Protein AF-A0A358S7S2-F1 (afdb_monomer)

pLDDT: mean 91.93, std 7.38, range [61.88, 98.56]

Foldseek 3Di:
DLVVQCVVQVVVLADDDPPVQFPDAAAEAEEEQDALSNLVNLLVCLQGNQHQEYEYAANLHNVDQCVVPVVCVVVVLVRSLSNLCSVVPGNHQAYEYEHDPRDDCVSCVVSHDRYDYDDAWDWDDDPPFIEIGGNDPVVCVVPPTPHYD

Solvent-accessible surface area (backbone atoms only — not comparable to full-atom values): 8360 Å² total; per-residue (Å²): 111,71,67,60,53,41,54,55,24,53,78,70,60,37,70,70,73,61,75,88,54,57,83,50,79,83,36,75,41,80,47,57,64,35,36,72,87,48,48,68,23,50,46,54,40,42,73,62,48,43,31,36,30,38,40,33,32,13,20,63,41,48,80,53,57,38,89,82,41,66,84,46,50,65,61,48,53,64,48,33,54,51,49,54,48,49,57,62,74,37,74,39,81,44,37,40,34,26,35,21,94,52,48,54,61,82,75,46,59,82,73,53,86,73,50,46,78,28,78,51,54,48,79,48,76,63,89,97,43,40,35,27,37,27,53,49,69,67,61,35,69,74,58,70,52,82,37,71,73

Structure (mmCIF, N/CA/C/O backbone):
data_AF-A0A358S7S2-F1
#
_entry.id   AF-A0A358S7S2-F1
#
loop_
_atom_site.group_PDB
_atom_site.id
_atom_site.type_symbol
_atom_site.label_atom_id
_atom_site.label_alt_id
_atom_site.label_comp_id
_atom_site.label_asym_id
_atom_site.label_entity_id
_atom_site.label_seq_id
_atom_site.pdbx_PDB_ins_code
_atom_site.Cartn_x
_atom_site.Cartn_y
_atom_site.Cartn_z
_atom_site.occupancy
_atom_site.B_iso_or_equiv
_atom_site.auth_seq_id
_atom_site.auth_comp_id
_atom_site.auth_asym_id
_atom_site.auth_atom_id
_atom_site.pdbx_PDB_model_num
ATOM 1 N N . MET A 1 1 ? -25.872 -15.394 5.582 1.00 61.88 1 MET A N 1
ATOM 2 C CA . MET A 1 1 ? -25.986 -13.955 5.228 1.00 61.88 1 MET A CA 1
ATOM 3 C C . MET A 1 1 ? -24.647 -13.292 4.892 1.00 61.88 1 MET A C 1
ATOM 5 O O . MET A 1 1 ? -24.594 -12.668 3.842 1.00 61.88 1 MET A O 1
ATOM 9 N N . LYS A 1 2 ? -23.576 -13.421 5.703 1.00 62.88 2 LYS A N 1
ATOM 10 C CA . LYS A 1 2 ? -22.252 -12.821 5.389 1.00 62.88 2 LYS A CA 1
ATOM 11 C C . LYS A 1 2 ? -21.691 -13.283 4.022 1.00 62.88 2 LYS A C 1
ATOM 13 O O . LYS A 1 2 ? -21.334 -12.438 3.211 1.00 62.88 2 LYS A O 1
ATOM 18 N N . LYS A 1 3 ? -21.744 -14.591 3.726 1.00 71.38 3 LYS A N 1
ATOM 19 C CA . LYS A 1 3 ? -21.265 -15.188 2.458 1.00 71.38 3 LYS A CA 1
ATOM 20 C C . LYS A 1 3 ? -21.994 -14.656 1.210 1.00 71.38 3 LYS A C 1
ATOM 22 O O . LYS A 1 3 ? -21.363 -14.192 0.274 1.00 71.38 3 LYS A O 1
ATOM 27 N N . PHE A 1 4 ? -23.325 -14.576 1.275 1.00 74.94 4 PHE A N 1
ATOM 28 C CA . PHE A 1 4 ? -24.150 -14.003 0.203 1.00 74.94 4 PHE A CA 1
ATOM 29 C C . PHE A 1 4 ? -23.844 -12.516 -0.053 1.00 74.94 4 PHE A C 1
ATOM 31 O O . PHE A 1 4 ? -23.748 -12.085 -1.196 1.00 74.94 4 PHE A O 1
ATOM 38 N N . LYS A 1 5 ? -23.638 -11.712 1.004 1.00 73.12 5 LYS A N 1
ATOM 39 C CA . LYS A 1 5 ? -23.236 -10.303 0.842 1.00 73.12 5 LYS A CA 1
ATOM 40 C C . LYS A 1 5 ? -21.859 -10.177 0.171 1.00 73.12 5 LYS A C 1
ATOM 42 O O . LYS A 1 5 ? -21.687 -9.296 -0.666 1.00 73.12 5 LYS A O 1
ATOM 47 N N . GLN A 1 6 ? -20.898 -11.034 0.521 1.00 74.06 6 GLN A N 1
ATOM 48 C CA . GLN A 1 6 ? -19.564 -11.047 -0.095 1.00 74.06 6 GLN A CA 1
ATOM 49 C C . GLN A 1 6 ? -19.631 -11.382 -1.590 1.00 74.06 6 GLN A C 1
ATOM 51 O O . GLN A 1 6 ? -19.038 -10.670 -2.398 1.00 74.06 6 GLN A O 1
ATOM 56 N N . GLU A 1 7 ? -20.407 -12.401 -1.958 1.00 73.00 7 GLU A N 1
ATOM 57 C CA . GLU A 1 7 ? -20.620 -12.807 -3.354 1.00 73.00 7 GLU A CA 1
ATOM 58 C C . GLU A 1 7 ? -21.226 -11.667 -4.184 1.00 73.00 7 GLU A C 1
ATOM 60 O O . GLU A 1 7 ? -20.711 -11.332 -5.249 1.00 73.00 7 GLU A O 1
ATOM 65 N N . VAL A 1 8 ? -22.251 -10.988 -3.657 1.00 73.12 8 VAL A N 1
ATOM 66 C CA . VAL A 1 8 ? -22.857 -9.820 -4.318 1.00 73.12 8 VAL A CA 1
ATOM 67 C C . VAL A 1 8 ? -21.828 -8.708 -4.535 1.00 73.12 8 VAL A C 1
ATOM 69 O O . VAL A 1 8 ? -21.763 -8.124 -5.612 1.00 73.12 8 VAL A O 1
ATOM 72 N N . TYR A 1 9 ? -21.001 -8.407 -3.535 1.00 77.38 9 TYR A N 1
ATOM 73 C CA . TYR A 1 9 ? -19.976 -7.369 -3.659 1.00 77.38 9 TYR A CA 1
ATOM 74 C C . TYR A 1 9 ? -18.921 -7.719 -4.713 1.00 77.38 9 TYR A C 1
ATOM 76 O O . TYR A 1 9 ? -18.577 -6.852 -5.516 1.00 77.38 9 TYR A O 1
ATOM 84 N N . SER A 1 10 ? -18.474 -8.977 -4.753 1.00 73.81 10 SER A N 1
ATOM 85 C CA . SER A 1 10 ? -17.515 -9.469 -5.746 1.00 73.81 10 SER A CA 1
ATOM 86 C C . SER A 1 10 ? -18.046 -9.323 -7.176 1.00 73.81 10 SER A C 1
ATOM 88 O O . SER A 1 10 ? -17.346 -8.772 -8.024 1.00 73.81 10 SER A O 1
ATOM 90 N N . VAL A 1 11 ? -19.312 -9.682 -7.425 1.00 74.31 11 VAL A N 1
ATOM 91 C CA . VAL A 1 11 ? -19.961 -9.531 -8.745 1.00 74.31 11 VAL A CA 1
ATOM 92 C C . VAL A 1 11 ? -19.978 -8.074 -9.219 1.00 74.31 11 VAL A C 1
ATOM 94 O O . VAL A 1 11 ? -19.835 -7.804 -10.408 1.00 74.31 11 VAL A O 1
AT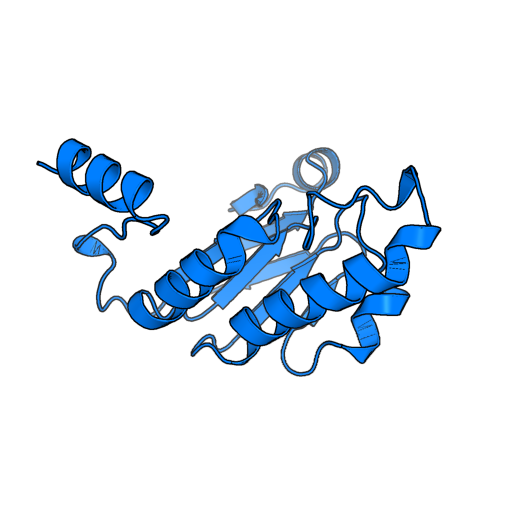OM 97 N N . PHE A 1 12 ? -20.111 -7.116 -8.299 1.00 77.75 12 PHE A N 1
ATOM 98 C CA . PHE A 1 12 ? -20.086 -5.685 -8.617 1.00 77.75 12 PHE A CA 1
ATOM 99 C C . PHE A 1 12 ? -18.687 -5.051 -8.547 1.00 77.75 12 PHE A C 1
ATOM 101 O O . PHE A 1 12 ? -18.586 -3.821 -8.573 1.00 77.75 12 PHE A O 1
ATOM 108 N N . GLY A 1 13 ? -17.619 -5.847 -8.417 1.00 78.25 13 GLY A N 1
ATOM 109 C CA . GLY A 1 13 ? -16.245 -5.348 -8.313 1.00 78.25 13 GLY A CA 1
ATOM 110 C C . GLY A 1 13 ? -16.018 -4.470 -7.078 1.00 78.25 13 GLY A C 1
ATOM 111 O O . GLY A 1 13 ? -15.300 -3.475 -7.138 1.00 78.25 13 GLY A O 1
ATOM 112 N N . ARG A 1 14 ? -16.689 -4.771 -5.961 1.00 85.81 14 ARG A N 1
ATOM 113 C CA . ARG A 1 14 ? -16.590 -4.024 -4.698 1.00 85.81 14 ARG A CA 1
ATOM 114 C C . ARG A 1 14 ? -15.952 -4.878 -3.613 1.00 85.81 14 ARG A C 1
ATOM 116 O O . ARG A 1 14 ? -16.197 -6.075 -3.524 1.00 85.81 14 ARG A O 1
ATOM 123 N N . ILE A 1 15 ? -15.226 -4.223 -2.712 1.00 88.25 15 ILE A N 1
ATOM 124 C CA . ILE A 1 15 ? -14.687 -4.861 -1.509 1.00 88.25 15 ILE A CA 1
ATOM 125 C C . ILE A 1 15 ? -15.771 -4.867 -0.429 1.00 88.25 15 ILE A C 1
ATOM 127 O O . ILE A 1 15 ? -16.343 -3.822 -0.093 1.00 88.25 15 ILE A O 1
ATOM 131 N N . TYR A 1 16 ? -16.096 -6.056 0.076 1.00 89.44 16 TYR A N 1
ATOM 132 C CA . TYR A 1 16 ? -17.015 -6.220 1.197 1.00 89.44 16 TYR A CA 1
ATOM 133 C C . TYR A 1 16 ? -16.366 -5.708 2.484 1.00 89.44 16 TYR A C 1
ATOM 135 O O . TYR A 1 16 ? -15.247 -6.090 2.811 1.00 89.44 16 TYR A O 1
ATOM 143 N N . ILE A 1 17 ? -17.092 -4.872 3.228 1.00 89.50 17 ILE A N 1
ATOM 144 C CA . ILE A 1 17 ? -16.655 -4.356 4.527 1.00 89.50 17 ILE A CA 1
ATOM 145 C C . ILE A 1 17 ? -17.577 -4.958 5.588 1.00 89.50 17 ILE A C 1
ATOM 147 O O . ILE A 1 17 ? -18.785 -4.712 5.525 1.00 89.50 17 ILE A O 1
ATOM 151 N N . PRO A 1 18 ? -17.050 -5.747 6.538 1.00 89.50 18 PRO A N 1
ATOM 152 C CA . PRO A 1 18 ? -17.810 -6.201 7.693 1.00 89.50 18 PRO A CA 1
ATOM 153 C C . PRO A 1 18 ? -18.433 -5.031 8.467 1.00 89.50 18 PRO A C 1
ATOM 155 O O . PRO A 1 18 ? -17.757 -4.046 8.759 1.00 89.50 18 PRO A O 1
ATOM 158 N N . ASP A 1 19 ? -19.709 -5.165 8.839 1.00 89.56 19 ASP A N 1
ATOM 159 C CA . ASP A 1 19 ? -20.461 -4.114 9.545 1.00 89.56 19 ASP A CA 1
ATOM 160 C C . ASP A 1 19 ? -19.777 -3.699 10.871 1.00 89.56 19 ASP A C 1
ATOM 162 O O . ASP A 1 19 ? -19.825 -2.537 11.260 1.00 89.56 19 ASP A O 1
ATOM 166 N N . GLU A 1 20 ? -19.064 -4.625 11.522 1.00 91.62 20 GLU A N 1
ATOM 167 C CA . GLU A 1 20 ? -18.288 -4.411 12.758 1.00 91.62 20 GLU A CA 1
ATOM 168 C C . GLU A 1 20 ? -17.086 -3.454 12.611 1.00 91.62 20 GLU A C 1
ATOM 170 O O . GLU A 1 20 ? -16.631 -2.889 13.609 1.00 91.62 20 GLU A O 1
ATOM 175 N N . LEU A 1 21 ? -16.597 -3.242 11.383 1.00 91.81 21 LEU A N 1
ATOM 176 C CA . LEU A 1 21 ? -15.512 -2.301 11.081 1.00 91.81 21 LEU A CA 1
ATOM 177 C C . LEU A 1 21 ? -16.029 -0.898 10.734 1.00 91.81 21 LEU A C 1
ATOM 179 O O . LEU A 1 21 ? -15.276 0.073 10.799 1.00 91.81 21 LEU A O 1
ATOM 183 N N . LEU A 1 22 ? -17.306 -0.759 10.369 1.00 90.56 22 LEU A N 1
ATOM 184 C CA . LEU A 1 22 ? -17.865 0.533 9.978 1.00 90.56 22 LEU A CA 1
ATOM 185 C C . LEU A 1 22 ? -17.969 1.470 11.189 1.00 90.56 22 LEU A C 1
ATOM 187 O O . LEU A 1 22 ? -18.544 1.132 12.219 1.00 90.56 22 LEU A O 1
ATOM 191 N N . GLY A 1 23 ? -17.425 2.681 11.048 1.00 88.50 23 GLY A N 1
ATOM 192 C CA . GLY A 1 23 ? -17.451 3.708 12.095 1.00 88.50 23 GLY A CA 1
ATOM 193 C C . GLY A 1 23 ? -16.388 3.545 13.186 1.00 88.50 23 GLY A C 1
ATOM 194 O O . GLY A 1 23 ? -16.320 4.392 14.080 1.00 88.50 23 GLY A O 1
ATOM 195 N N . LYS A 1 24 ? -15.541 2.509 13.114 1.00 92.00 24 LYS A N 1
ATOM 196 C CA . LYS A 1 24 ? -14.351 2.407 13.962 1.00 92.00 24 LYS A CA 1
ATOM 197 C C . LYS A 1 24 ? -13.383 3.546 13.635 1.00 92.00 24 LYS A C 1
ATOM 199 O O . LYS A 1 24 ? -13.217 3.931 12.481 1.00 92.00 24 LYS A O 1
ATOM 204 N N . LYS A 1 25 ? -12.772 4.089 14.683 1.00 81.06 25 LYS A N 1
ATOM 205 C CA . LYS A 1 25 ? -11.672 5.056 14.631 1.00 81.06 25 LYS A CA 1
ATOM 206 C C . LYS A 1 25 ? -10.426 4.283 15.077 1.00 81.06 25 LYS A C 1
ATOM 208 O O . LYS A 1 25 ? -10.578 3.402 15.920 1.00 81.06 25 LYS A O 1
ATOM 213 N N . ASN A 1 26 ? -9.255 4.549 14.506 1.00 89.75 26 ASN A N 1
ATOM 214 C CA . ASN A 1 26 ? -8.005 3.805 14.755 1.00 89.75 26 ASN A CA 1
ATOM 215 C C . ASN A 1 26 ? -7.909 2.461 14.011 1.00 89.75 26 ASN A C 1
ATOM 217 O O . ASN A 1 26 ? -7.538 1.436 14.574 1.00 89.75 26 ASN A O 1
ATOM 221 N N . LEU A 1 27 ? -8.278 2.458 12.730 1.00 95.94 27 LEU A N 1
ATOM 222 C CA . LEU A 1 27 ? -8.045 1.312 11.852 1.00 95.94 27 LEU A CA 1
ATOM 223 C C . LEU A 1 27 ? -6.718 1.477 11.111 1.00 95.94 27 LEU A C 1
ATOM 225 O O . LEU A 1 27 ? -6.481 2.527 10.510 1.00 95.94 27 LEU A O 1
ATOM 229 N N . ILE A 1 28 ? -5.915 0.419 11.096 1.00 97.25 28 ILE A N 1
ATOM 230 C CA . ILE A 1 28 ? -4.770 0.266 10.198 1.00 97.25 28 ILE A CA 1
ATOM 231 C C . ILE A 1 28 ? -5.226 -0.611 9.032 1.00 97.25 28 ILE A C 1
ATOM 233 O O . ILE A 1 28 ? -5.813 -1.673 9.244 1.00 97.25 28 ILE A O 1
ATOM 237 N N . LEU A 1 29 ? -5.020 -0.145 7.802 1.00 97.38 29 LEU A N 1
ATOM 238 C CA . LEU A 1 29 ? -5.307 -0.903 6.589 1.00 97.38 29 LEU A CA 1
ATOM 239 C C . LEU A 1 29 ? -3.994 -1.290 5.915 1.00 97.38 29 LEU A C 1
ATOM 241 O O . LEU A 1 29 ? -3.280 -0.418 5.426 1.00 97.38 29 LEU A O 1
ATOM 245 N N . HIS A 1 30 ? -3.730 -2.589 5.845 1.00 97.31 30 HIS A N 1
ATOM 246 C CA . HIS A 1 30 ? -2.651 -3.154 5.042 1.00 97.31 30 HIS A CA 1
ATOM 247 C C . HIS A 1 30 ? -3.151 -3.537 3.643 1.00 97.31 30 HIS A C 1
ATOM 249 O O . HIS A 1 30 ? -4.278 -4.017 3.488 1.00 97.31 30 HIS A O 1
ATOM 255 N N . ILE A 1 31 ? -2.335 -3.260 2.629 1.00 96.25 31 ILE A N 1
ATOM 256 C CA . ILE A 1 31 ? -2.576 -3.528 1.209 1.00 96.25 31 ILE A CA 1
ATOM 257 C C . ILE A 1 31 ? -1.268 -4.077 0.622 1.00 96.25 31 ILE A C 1
ATOM 259 O O . ILE A 1 31 ? -0.190 -3.626 0.992 1.00 96.25 31 ILE A O 1
ATOM 263 N N . SER A 1 32 ? -1.349 -5.020 -0.304 1.00 93.62 32 SER A N 1
ATOM 264 C CA . SER A 1 32 ? -0.201 -5.537 -1.054 1.00 93.62 32 SER A CA 1
ATOM 265 C C . SER A 1 32 ? -0.669 -5.950 -2.454 1.00 93.62 32 SER A C 1
ATOM 267 O O . SER A 1 32 ? -1.885 -6.014 -2.675 1.00 93.62 32 SER A O 1
ATOM 269 N N . ASP A 1 33 ? 0.262 -6.154 -3.388 1.00 90.31 33 ASP A N 1
ATOM 270 C CA . ASP A 1 33 ? 0.049 -6.678 -4.747 1.00 90.31 33 ASP A CA 1
ATOM 271 C C . ASP A 1 33 ? -1.196 -6.110 -5.442 1.00 90.31 33 ASP A C 1
ATOM 273 O O . ASP A 1 33 ? -2.246 -6.750 -5.565 1.00 90.31 33 ASP A O 1
ATOM 277 N N . THR A 1 34 ? -1.115 -4.850 -5.876 1.00 93.38 34 THR A N 1
ATOM 278 C CA . THR A 1 34 ? -2.303 -4.092 -6.289 1.00 93.38 34 THR A CA 1
ATOM 279 C C . THR A 1 34 ? -2.349 -3.889 -7.810 1.00 93.38 34 THR A C 1
ATOM 281 O O . THR A 1 34 ? -1.849 -2.882 -8.319 1.00 93.38 34 THR A O 1
ATOM 284 N N . PRO A 1 35 ? -3.008 -4.773 -8.588 1.00 93.50 35 PRO A N 1
ATOM 285 C CA . PRO A 1 35 ? -3.234 -4.532 -10.009 1.00 93.50 35 PRO A CA 1
ATOM 286 C C . PRO A 1 35 ? -4.247 -3.396 -10.225 1.00 93.50 35 PRO A C 1
ATOM 288 O O . PRO A 1 35 ? -5.197 -3.215 -9.454 1.00 93.50 35 PRO A O 1
ATOM 291 N N . SER A 1 36 ? -4.110 -2.649 -11.324 1.00 95.06 36 SER A N 1
ATOM 292 C CA . SER A 1 36 ? -4.905 -1.430 -11.554 1.00 95.06 36 SER A CA 1
ATOM 293 C C . SER A 1 36 ? -6.415 -1.663 -11.651 1.00 95.06 36 SER A C 1
ATOM 295 O O . SER A 1 36 ? -7.211 -0.773 -11.331 1.00 95.06 36 SER A O 1
ATOM 297 N N . ALA A 1 37 ? -6.828 -2.890 -11.981 1.00 93.19 37 ALA A N 1
ATOM 298 C CA . ALA A 1 37 ? -8.222 -3.319 -11.983 1.00 93.19 37 ALA A CA 1
ATOM 299 C C . ALA A 1 37 ? -8.928 -3.118 -10.625 1.00 93.19 37 ALA A C 1
ATOM 301 O O . ALA A 1 37 ? -10.139 -2.882 -10.603 1.00 93.19 37 ALA A O 1
ATOM 302 N N . ILE A 1 38 ? -8.201 -3.164 -9.497 1.00 93.00 38 ILE A N 1
ATOM 303 C CA . ILE A 1 38 ? -8.805 -3.048 -8.157 1.00 93.00 38 ILE A CA 1
ATOM 304 C C . ILE A 1 38 ? -8.852 -1.613 -7.626 1.00 93.00 38 ILE A C 1
ATOM 306 O O . ILE A 1 38 ? -9.562 -1.341 -6.654 1.00 93.00 38 ILE A O 1
ATOM 310 N N . TYR A 1 39 ? -8.164 -0.663 -8.268 1.00 95.31 39 TYR A N 1
ATOM 311 C CA . TYR A 1 39 ? -8.077 0.722 -7.794 1.00 95.31 39 TYR A CA 1
ATOM 312 C C . TYR A 1 39 ? -9.450 1.387 -7.564 1.00 95.31 39 TYR A C 1
ATOM 314 O O . TYR A 1 39 ? -9.629 2.046 -6.532 1.00 95.31 39 TYR A O 1
ATOM 322 N N . PRO A 1 40 ? -10.470 1.226 -8.440 1.00 94.69 40 PRO A N 1
ATOM 323 C CA . PRO A 1 40 ? -11.793 1.800 -8.184 1.00 94.69 40 PRO A CA 1
ATOM 324 C C . PRO A 1 40 ? -12.457 1.221 -6.927 1.00 94.69 40 PRO A C 1
ATOM 326 O O . PRO A 1 40 ? -13.088 1.956 -6.159 1.00 94.69 40 PRO A O 1
ATOM 329 N N . ALA A 1 41 ? -12.291 -0.084 -6.699 1.00 94.44 41 ALA A N 1
ATOM 330 C CA . ALA A 1 41 ? -12.818 -0.776 -5.531 1.00 94.44 41 ALA A CA 1
ATOM 331 C C . ALA A 1 41 ? -12.118 -0.300 -4.252 1.00 94.44 41 ALA A C 1
ATOM 333 O O . ALA A 1 41 ? -12.794 0.030 -3.273 1.00 94.44 41 ALA A O 1
ATOM 334 N N . LEU A 1 42 ? -10.789 -0.165 -4.299 1.00 96.25 42 LEU A N 1
ATOM 335 C CA . LEU A 1 42 ? -9.973 0.368 -3.211 1.00 96.25 42 LEU A CA 1
ATOM 336 C C . LEU A 1 42 ? -10.368 1.806 -2.859 1.00 96.25 42 LEU A C 1
ATOM 338 O O . LEU A 1 42 ? -10.584 2.129 -1.693 1.00 96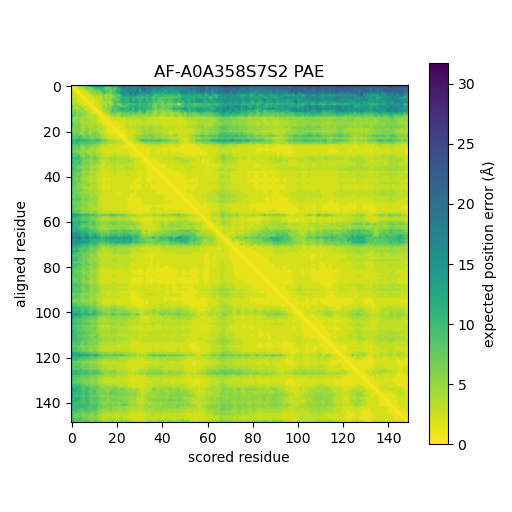.25 42 LEU A O 1
ATOM 342 N N . ARG A 1 43 ? -10.588 2.671 -3.855 1.00 97.06 43 ARG A N 1
ATOM 343 C CA . ARG A 1 43 ? -11.101 4.029 -3.617 1.00 97.06 43 ARG A CA 1
ATOM 344 C C . ARG A 1 43 ? -12.443 4.010 -2.877 1.00 97.06 43 ARG A C 1
ATOM 346 O O . ARG A 1 43 ? -12.687 4.836 -1.996 1.00 97.06 43 ARG A O 1
ATOM 353 N N . GLY A 1 44 ? -13.329 3.081 -3.238 1.00 95.38 44 GLY A N 1
ATOM 354 C CA . GLY A 1 44 ? -14.602 2.867 -2.551 1.00 95.38 44 GLY A CA 1
ATOM 355 C C . GLY A 1 44 ? -14.431 2.373 -1.112 1.00 95.38 44 GLY A C 1
ATOM 356 O O . GLY A 1 44 ? -15.143 2.851 -0.225 1.00 95.38 44 GLY A O 1
ATOM 357 N N . LEU A 1 45 ? -13.482 1.459 -0.884 1.0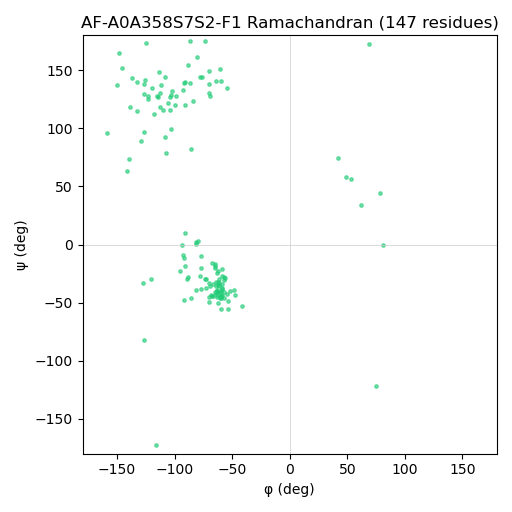0 95.50 45 LEU A N 1
ATOM 358 C CA . LEU A 1 45 ? -13.107 0.951 0.435 1.00 95.50 45 LEU A CA 1
ATOM 359 C C . LEU A 1 45 ? -12.619 2.089 1.333 1.00 95.50 45 LEU A C 1
ATOM 361 O O . LEU A 1 45 ? -13.225 2.328 2.375 1.00 95.50 45 LEU A O 1
ATOM 365 N N . LEU A 1 46 ? -11.608 2.847 0.900 1.00 96.50 46 LEU A N 1
ATOM 366 C CA . LEU A 1 46 ? -11.006 3.928 1.688 1.00 96.50 46 LEU A CA 1
ATOM 367 C C . LEU A 1 46 ? -12.025 5.004 2.085 1.00 96.50 46 LEU A C 1
ATOM 369 O O . LEU A 1 46 ? -12.012 5.486 3.214 1.00 96.50 46 LEU A O 1
ATOM 373 N N . ARG A 1 47 ? -12.974 5.336 1.198 1.00 95.12 47 ARG A N 1
ATOM 374 C CA . ARG A 1 47 ? -14.049 6.300 1.502 1.00 95.12 47 ARG A CA 1
ATOM 375 C C . ARG A 1 47 ? -14.998 5.840 2.609 1.00 95.12 47 ARG A C 1
ATOM 377 O O . ARG A 1 47 ? -15.571 6.688 3.295 1.00 95.12 47 ARG A O 1
ATOM 384 N N . LYS A 1 48 ? -15.234 4.531 2.721 1.00 94.25 48 LYS A N 1
ATOM 385 C CA . LYS A 1 48 ? -16.174 3.940 3.684 1.00 94.25 48 LYS A CA 1
ATOM 386 C C . LYS A 1 48 ? -15.487 3.570 4.992 1.00 94.25 48 LYS A C 1
ATOM 388 O O . LYS A 1 48 ? -16.013 3.898 6.049 1.00 94.25 48 LYS A O 1
ATOM 393 N N . LEU A 1 49 ? -14.346 2.892 4.891 1.00 95.56 49 LEU A N 1
ATOM 394 C CA . LEU A 1 49 ? -13.583 2.378 6.022 1.00 95.56 49 LEU A CA 1
ATOM 395 C C . LEU A 1 49 ? -12.877 3.502 6.779 1.00 95.56 49 LEU A C 1
ATOM 397 O O . LEU A 1 49 ? -12.852 3.464 8.000 1.00 95.56 49 LEU A O 1
ATOM 401 N N . LYS A 1 50 ? -12.366 4.512 6.056 1.00 96.25 50 LYS A N 1
ATOM 402 C CA . LYS A 1 50 ? -11.649 5.666 6.619 1.00 96.25 50 LYS A CA 1
ATOM 403 C C . LYS A 1 50 ? -10.554 5.246 7.618 1.00 96.25 50 LYS A C 1
ATOM 405 O O . LYS A 1 50 ? -10.628 5.644 8.781 1.00 96.25 50 LYS A O 1
ATOM 410 N N . PRO A 1 51 ? -9.573 4.426 7.193 1.00 97.00 51 PRO A N 1
ATOM 411 C CA . PRO A 1 51 ? -8.491 4.019 8.080 1.00 97.00 51 PRO A CA 1
ATOM 412 C C . PRO A 1 51 ? -7.694 5.235 8.560 1.00 97.00 51 PRO A C 1
ATOM 414 O O . PRO A 1 51 ? -7.625 6.240 7.854 1.00 97.00 51 PRO A O 1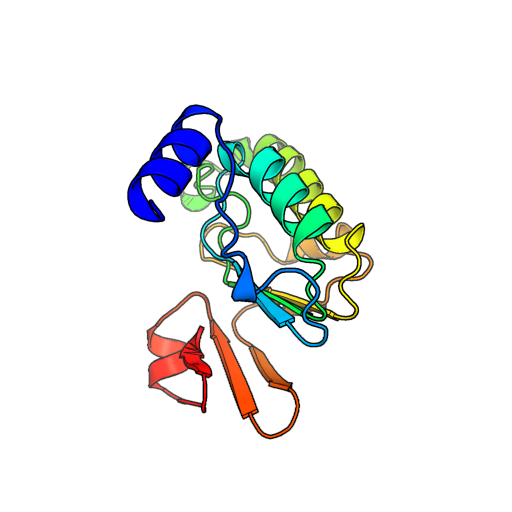
ATOM 417 N N . GLN A 1 52 ? -7.117 5.132 9.756 1.00 97.25 52 GLN A N 1
ATOM 418 C CA . GLN A 1 52 ? -6.179 6.116 10.295 1.00 97.25 52 GLN A CA 1
ATOM 419 C C . GLN A 1 52 ? -4.804 5.948 9.645 1.00 97.25 52 GLN A C 1
ATOM 421 O O . GLN A 1 52 ? -4.164 6.940 9.319 1.00 97.25 52 GLN A O 1
ATOM 426 N N . VAL A 1 53 ? -4.384 4.706 9.399 1.00 98.19 53 VAL A N 1
ATOM 427 C CA . VAL A 1 53 ? -3.082 4.391 8.803 1.00 98.19 53 VAL A CA 1
ATOM 428 C C . VAL A 1 53 ? -3.280 3.489 7.592 1.00 98.19 53 VAL A C 1
ATOM 430 O O . VAL A 1 53 ? -4.094 2.563 7.632 1.00 98.19 53 VAL A O 1
ATOM 433 N N . ILE A 1 54 ? -2.541 3.755 6.519 1.00 98.56 54 ILE A N 1
ATOM 434 C CA . ILE A 1 54 ? -2.427 2.860 5.364 1.00 98.56 54 ILE A CA 1
ATOM 435 C C . ILE A 1 54 ? -0.989 2.354 5.282 1.00 98.56 54 ILE A C 1
ATOM 437 O O . ILE A 1 54 ? -0.053 3.149 5.241 1.00 98.56 54 ILE A O 1
ATOM 441 N N . LEU A 1 55 ? -0.830 1.038 5.222 1.00 98.50 55 LEU A N 1
ATOM 442 C CA . LEU A 1 55 ? 0.438 0.353 5.002 1.00 98.50 55 LEU A CA 1
ATOM 443 C C . LEU A 1 55 ? 0.348 -0.378 3.662 1.00 98.50 55 LEU A C 1
ATOM 445 O O . LEU A 1 55 ? -0.616 -1.110 3.438 1.00 98.50 55 LEU A O 1
ATOM 449 N N . HIS A 1 56 ? 1.313 -0.178 2.771 1.00 97.69 56 HIS A N 1
ATOM 450 C CA . HIS A 1 56 ? 1.378 -0.875 1.490 1.00 97.69 56 HIS A CA 1
ATOM 451 C C . HIS A 1 56 ? 2.701 -1.624 1.349 1.00 97.69 56 HIS A C 1
ATOM 453 O O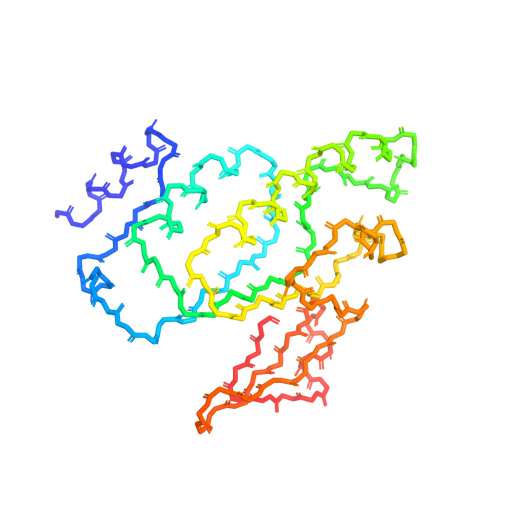 . HIS A 1 56 ? 3.747 -0.983 1.449 1.00 97.69 56 HIS A O 1
ATOM 459 N N . THR A 1 57 ? 2.664 -2.935 1.084 1.00 95.12 57 THR A N 1
ATOM 460 C CA . THR A 1 57 ? 3.876 -3.759 0.932 1.00 95.12 57 THR A CA 1
ATOM 461 C C . THR A 1 57 ? 4.137 -4.170 -0.511 1.00 95.12 57 THR A C 1
ATOM 463 O O . THR A 1 57 ? 3.849 -5.289 -0.928 1.00 95.12 57 THR A O 1
ATOM 466 N N . GLY A 1 58 ? 4.687 -3.219 -1.272 1.00 88.94 58 GLY A N 1
ATOM 467 C CA . GLY A 1 58 ? 5.200 -3.442 -2.621 1.00 88.94 58 GLY A CA 1
ATOM 468 C C . GLY A 1 58 ? 4.166 -3.742 -3.701 1.00 88.94 58 GLY A C 1
ATOM 469 O O . GLY A 1 58 ? 2.973 -3.864 -3.435 1.00 88.94 58 GLY A O 1
ATOM 470 N N . ASP A 1 59 ? 4.643 -3.793 -4.940 1.00 92.12 59 ASP A N 1
ATOM 471 C CA . ASP A 1 59 ? 3.889 -4.118 -6.149 1.00 92.12 59 ASP A CA 1
ATOM 472 C C . ASP A 1 59 ? 2.633 -3.257 -6.320 1.00 92.12 59 ASP A C 1
ATOM 474 O O . ASP A 1 59 ? 1.494 -3.708 -6.493 1.00 92.12 59 ASP A O 1
ATOM 478 N N . LEU A 1 60 ? 2.875 -1.942 -6.335 1.00 93.75 60 LEU A N 1
ATOM 479 C CA . LEU A 1 60 ? 1.854 -0.907 -6.524 1.00 93.75 60 LEU A CA 1
ATOM 480 C C . LEU A 1 60 ? 1.093 -1.053 -7.848 1.00 93.75 60 LEU A C 1
ATOM 482 O O . LEU A 1 60 ? 0.003 -0.501 -8.004 1.00 93.75 60 LEU A O 1
ATOM 486 N N . CYS A 1 61 ? 1.675 -1.756 -8.817 1.00 92.88 61 CYS A N 1
ATOM 487 C CA . CYS A 1 61 ? 1.078 -2.058 -10.107 1.00 92.88 61 CYS A CA 1
ATOM 488 C C . CYS A 1 61 ? 1.432 -3.491 -10.534 1.00 92.88 61 CYS A C 1
ATOM 490 O O . CYS A 1 61 ? 2.078 -3.701 -11.555 1.00 92.88 61 CYS A O 1
ATOM 492 N N . ASP A 1 62 ? 0.977 -4.472 -9.751 1.00 88.25 62 ASP A N 1
ATOM 493 C CA . ASP A 1 62 ? 1.356 -5.893 -9.864 1.00 88.25 62 ASP A CA 1
ATOM 494 C C . ASP A 1 62 ? 1.288 -6.475 -11.296 1.00 88.25 62 ASP A C 1
ATOM 496 O O . ASP A 1 62 ? 2.177 -7.200 -11.742 1.00 88.25 62 ASP A O 1
ATOM 500 N N . HIS A 1 63 ? 0.271 -6.105 -12.077 1.00 89.81 63 HIS A N 1
ATOM 501 C CA . HIS A 1 63 ? 0.114 -6.597 -13.450 1.00 89.81 63 HIS A CA 1
ATOM 502 C C . HIS A 1 63 ? 1.188 -6.115 -14.451 1.00 89.81 63 HIS A C 1
ATOM 504 O O . HIS A 1 63 ? 1.307 -6.702 -15.528 1.00 89.81 63 HIS A O 1
ATOM 510 N N . ILE A 1 64 ? 1.966 -5.072 -14.129 1.00 88.19 64 ILE A N 1
ATOM 511 C CA . ILE A 1 64 ? 3.059 -4.570 -14.972 1.00 88.19 64 ILE A CA 1
ATOM 512 C C . ILE A 1 64 ? 4.395 -5.027 -14.385 1.00 88.19 64 ILE A C 1
ATOM 514 O O . ILE A 1 64 ? 4.959 -4.417 -13.481 1.00 88.19 64 ILE A O 1
ATOM 518 N N . LYS A 1 65 ? 4.938 -6.099 -14.961 1.00 83.62 65 LYS A N 1
ATOM 519 C CA . LYS A 1 65 ? 6.211 -6.704 -14.553 1.00 83.62 65 LYS A CA 1
ATOM 520 C C . LYS A 1 65 ? 7.388 -5.996 -15.243 1.00 83.62 65 LYS A C 1
ATOM 522 O O . LYS A 1 65 ? 7.870 -6.453 -16.281 1.00 83.62 65 LYS A O 1
ATOM 527 N N . LEU A 1 66 ? 7.835 -4.860 -14.693 1.00 80.94 66 LEU A N 1
ATOM 528 C CA . LEU A 1 66 ? 8.895 -4.018 -15.287 1.00 80.94 66 LEU A CA 1
ATOM 529 C C . LEU A 1 66 ? 10.234 -4.741 -15.495 1.00 80.94 66 LEU A C 1
ATOM 531 O O . LEU A 1 66 ? 10.977 -4.381 -16.403 1.00 80.94 66 LEU A O 1
ATOM 535 N N . GLU A 1 67 ? 10.523 -5.769 -14.697 1.00 76.25 67 GLU A N 1
ATOM 536 C CA . GLU A 1 67 ? 11.698 -6.639 -14.865 1.00 76.25 67 GLU A CA 1
ATOM 537 C C . GLU A 1 67 ? 11.759 -7.320 -16.244 1.00 76.25 67 GLU A C 1
ATOM 539 O O . GLU A 1 67 ? 12.844 -7.593 -16.751 1.00 76.25 67 GLU A O 1
ATOM 544 N N . ASN A 1 68 ? 10.600 -7.557 -16.869 1.00 80.31 68 ASN A N 1
ATOM 545 C CA . ASN A 1 68 ? 10.489 -8.253 -18.148 1.00 80.31 68 ASN A CA 1
ATOM 546 C C . ASN A 1 68 ? 10.432 -7.283 -19.335 1.00 80.31 68 ASN A C 1
ATOM 548 O O . ASN A 1 68 ? 10.723 -7.673 -20.466 1.00 80.31 68 ASN A O 1
ATOM 552 N N . ASN A 1 69 ? 10.020 -6.030 -19.103 1.00 83.19 69 ASN A N 1
ATOM 553 C CA . ASN A 1 69 ? 9.901 -5.023 -20.153 1.00 83.19 69 ASN A CA 1
ATOM 554 C C . ASN A 1 69 ? 9.920 -3.591 -19.594 1.00 83.19 69 ASN A C 1
ATOM 556 O O . ASN A 1 69 ? 8.882 -3.023 -19.249 1.00 83.19 69 ASN A O 1
ATOM 560 N N . GLU A 1 70 ? 11.095 -2.964 -19.600 1.00 83.94 70 GLU A N 1
ATOM 561 C CA . GLU A 1 70 ? 11.262 -1.580 -19.138 1.00 83.94 70 GLU A CA 1
ATOM 562 C C . GLU A 1 70 ? 10.519 -0.545 -20.003 1.00 83.94 70 GLU A C 1
ATOM 564 O O . GLU A 1 70 ? 10.232 0.556 -19.531 1.00 83.94 70 GLU A O 1
ATOM 569 N N . ASN A 1 71 ? 10.124 -0.883 -21.240 1.00 91.88 71 ASN A N 1
ATOM 570 C CA . ASN A 1 71 ? 9.357 0.035 -22.094 1.00 91.88 71 ASN A CA 1
ATOM 571 C C . ASN A 1 71 ? 7.962 0.345 -21.526 1.00 91.88 71 ASN A C 1
ATOM 573 O O . ASN A 1 71 ? 7.347 1.336 -21.918 1.00 91.88 71 ASN A O 1
ATOM 577 N N . LEU A 1 72 ? 7.476 -0.463 -20.577 1.00 92.44 72 LEU A N 1
ATOM 578 C CA . LEU A 1 72 ? 6.203 -0.249 -19.889 1.00 92.44 72 LEU A CA 1
ATOM 579 C C . LEU A 1 72 ? 6.293 0.801 -18.771 1.00 92.44 72 LEU A C 1
ATOM 581 O O . LEU A 1 72 ? 5.294 1.055 -18.104 1.00 92.44 72 LEU A O 1
ATOM 585 N N . MET A 1 73 ? 7.445 1.457 -18.569 1.00 93.69 73 MET A N 1
ATOM 586 C CA . MET A 1 73 ? 7.623 2.476 -17.524 1.00 93.69 73 MET A CA 1
ATOM 587 C C . MET A 1 73 ? 6.550 3.570 -17.563 1.00 93.69 73 MET A C 1
ATOM 589 O O . MET A 1 73 ? 6.057 4.003 -16.525 1.00 93.69 73 MET A O 1
ATOM 593 N N . GLY A 1 74 ? 6.164 4.018 -18.761 1.00 94.81 74 GLY A N 1
ATOM 594 C CA . GLY A 1 74 ? 5.119 5.031 -18.913 1.00 94.81 74 GLY A CA 1
ATOM 595 C C . GLY A 1 74 ? 3.755 4.554 -18.406 1.00 94.81 74 GLY A C 1
ATOM 596 O O . GLY A 1 74 ? 3.074 5.293 -17.696 1.00 94.81 74 GLY A O 1
ATOM 597 N N . GLU A 1 75 ? 3.379 3.316 -18.731 1.00 95.00 75 GLU A N 1
ATOM 598 C CA . GLU A 1 75 ? 2.129 2.684 -18.288 1.00 95.00 75 GLU A CA 1
ATOM 599 C C . GLU A 1 75 ? 2.148 2.417 -16.780 1.00 95.00 75 GLU A C 1
ATOM 601 O O . GLU A 1 75 ? 1.202 2.771 -16.076 1.00 95.00 75 GLU A O 1
ATOM 606 N N . PHE A 1 76 ? 3.271 1.906 -16.270 1.00 95.38 76 PHE A N 1
ATOM 607 C CA . PHE A 1 76 ? 3.512 1.725 -14.842 1.00 95.38 76 PHE A CA 1
ATOM 608 C C . PHE A 1 76 ? 3.301 3.029 -14.068 1.00 95.38 76 PHE A C 1
ATOM 610 O O . PHE A 1 76 ? 2.466 3.086 -13.166 1.00 95.38 76 PHE A O 1
ATOM 617 N N . LEU A 1 77 ? 3.989 4.110 -14.450 1.00 96.19 77 LEU A N 1
ATOM 618 C CA . LEU A 1 77 ? 3.863 5.399 -13.763 1.00 96.19 77 LEU A CA 1
ATOM 619 C C . LEU A 1 77 ? 2.451 5.981 -13.892 1.00 96.19 77 LEU A C 1
ATOM 621 O O . LEU A 1 77 ? 1.946 6.593 -12.947 1.00 96.19 77 LEU A O 1
ATOM 625 N N . HIS A 1 78 ? 1.801 5.783 -15.043 1.00 96.25 78 HIS A N 1
ATOM 626 C CA . HIS A 1 78 ? 0.425 6.213 -15.272 1.00 96.25 78 HIS A CA 1
ATOM 627 C C . HIS A 1 78 ? -0.573 5.538 -14.321 1.00 96.25 78 HIS A C 1
ATOM 629 O O . HIS A 1 78 ? -1.537 6.183 -13.896 1.00 96.25 78 HIS A O 1
ATOM 635 N N . ASP A 1 79 ? -0.357 4.274 -13.968 1.00 96.38 79 ASP A N 1
ATOM 636 C CA . ASP A 1 79 ? -1.225 3.548 -13.046 1.00 96.38 79 ASP A CA 1
ATOM 637 C C . ASP A 1 79 ? -0.843 3.780 -11.583 1.00 96.38 79 ASP A C 1
ATOM 639 O O . ASP A 1 79 ? -1.709 4.162 -10.789 1.00 96.38 79 ASP A O 1
ATOM 643 N N . VAL A 1 80 ? 0.441 3.701 -11.230 1.00 96.50 80 VAL A N 1
ATOM 644 C CA . VAL A 1 80 ? 0.897 3.913 -9.847 1.00 96.50 80 VAL A CA 1
ATOM 645 C C . VAL A 1 80 ? 0.520 5.303 -9.331 1.00 96.50 80 VAL A C 1
ATOM 647 O O . VAL A 1 80 ? 0.068 5.439 -8.192 1.00 96.50 80 VAL A O 1
ATOM 650 N N . VAL A 1 81 ? 0.587 6.351 -10.166 1.00 97.62 81 VAL A N 1
ATOM 651 C CA . VAL A 1 81 ? 0.159 7.696 -9.739 1.00 97.62 81 VAL A CA 1
ATOM 652 C C . VAL A 1 81 ? -1.326 7.741 -9.354 1.00 97.62 81 VAL A C 1
ATOM 654 O O . VAL A 1 81 ? -1.716 8.536 -8.496 1.00 97.62 81 VAL A O 1
ATOM 657 N N . LYS A 1 82 ? -2.181 6.898 -9.950 1.00 98.00 82 LYS A N 1
ATOM 658 C CA . LYS A 1 82 ? -3.597 6.802 -9.565 1.00 98.00 82 LYS A CA 1
ATOM 659 C C . LYS A 1 82 ? -3.728 6.159 -8.191 1.00 98.00 82 LYS A C 1
ATOM 661 O O . LYS A 1 82 ? -4.484 6.685 -7.375 1.00 98.00 82 LYS A O 1
ATOM 666 N N . LEU A 1 83 ? -3.000 5.071 -7.933 1.00 98.06 83 LEU A N 1
ATOM 667 C CA . LEU A 1 83 ? -3.016 4.381 -6.643 1.00 98.06 83 LEU A CA 1
ATOM 668 C C . LEU A 1 83 ? -2.507 5.281 -5.513 1.00 98.06 83 LEU A C 1
ATOM 670 O O . LEU A 1 83 ? -3.222 5.476 -4.529 1.00 98.06 83 LEU A O 1
ATOM 674 N N . ILE A 1 84 ? -1.341 5.910 -5.696 1.00 98.12 84 ILE A N 1
ATOM 675 C CA . ILE A 1 84 ? -0.778 6.870 -4.733 1.00 98.12 84 ILE A CA 1
ATOM 676 C C . ILE A 1 84 ? -1.807 7.963 -4.434 1.00 98.12 84 ILE A C 1
ATOM 678 O O . ILE A 1 84 ? -2.130 8.212 -3.278 1.00 98.12 84 ILE A O 1
ATOM 682 N N . ARG A 1 85 ? -2.425 8.558 -5.463 1.00 98.06 85 ARG A N 1
ATOM 683 C CA . ARG A 1 85 ? -3.477 9.570 -5.265 1.00 98.06 85 ARG A CA 1
ATOM 684 C C . ARG A 1 85 ? -4.686 9.028 -4.507 1.00 98.06 85 ARG A C 1
ATOM 686 O O . ARG A 1 85 ? -5.242 9.745 -3.681 1.00 98.06 85 ARG A O 1
ATOM 693 N N . ILE A 1 86 ? -5.127 7.803 -4.788 1.00 98.19 86 ILE A N 1
ATOM 694 C CA . ILE A 1 86 ? -6.249 7.177 -4.075 1.00 98.19 86 ILE A CA 1
ATOM 695 C C . ILE A 1 86 ? -5.950 7.082 -2.575 1.00 98.19 86 ILE A C 1
ATOM 697 O O . ILE A 1 86 ? -6.828 7.414 -1.775 1.00 98.19 86 ILE A O 1
ATOM 701 N N . MET A 1 87 ? -4.729 6.690 -2.205 1.00 98.38 87 MET A N 1
ATOM 702 C CA . MET A 1 87 ? -4.294 6.627 -0.808 1.00 98.38 87 MET A CA 1
ATOM 703 C C . MET A 1 87 ? -4.131 8.028 -0.204 1.00 98.38 87 MET A C 1
ATOM 705 O O . MET A 1 87 ? -4.719 8.316 0.837 1.00 98.38 87 MET A O 1
ATOM 709 N N . GLU A 1 88 ? -3.421 8.939 -0.872 1.00 98.38 88 GLU A N 1
ATOM 710 C CA . GLU A 1 88 ? -3.104 10.273 -0.341 1.00 98.38 88 GLU A CA 1
ATOM 711 C C . GLU A 1 88 ? -4.324 11.186 -0.175 1.00 98.38 88 GLU A C 1
ATOM 713 O O . GLU A 1 88 ? -4.386 11.955 0.786 1.00 98.38 88 GLU A O 1
ATOM 718 N N . PHE A 1 89 ? -5.326 11.075 -1.058 1.00 97.81 89 PHE A N 1
ATOM 719 C CA . PHE A 1 89 ? -6.601 11.797 -0.935 1.00 97.81 89 PHE A CA 1
ATOM 720 C C . PHE A 1 89 ? -7.597 11.137 0.029 1.00 97.81 89 PHE A C 1
ATOM 722 O O . PHE A 1 89 ? -8.722 11.626 0.184 1.00 97.81 89 PHE A O 1
ATOM 729 N N . SER A 1 90 ? -7.233 10.019 0.655 1.00 97.38 90 SER A N 1
ATOM 730 C CA . SER A 1 90 ? -8.046 9.417 1.708 1.00 97.38 90 SER A CA 1
ATOM 731 C C . SER A 1 90 ? -7.975 10.225 3.011 1.00 97.38 90 SER A C 1
ATOM 733 O O . SER A 1 90 ? -7.227 11.197 3.139 1.00 97.38 90 SER A O 1
ATOM 735 N N . SER A 1 91 ? -8.769 9.811 3.999 1.00 95.94 91 SER A N 1
ATOM 736 C CA . SER A 1 91 ? -8.739 10.387 5.344 1.00 95.94 91 SER A CA 1
ATOM 737 C C . SER A 1 91 ? -7.629 9.829 6.236 1.00 95.94 91 SER A C 1
ATOM 739 O O . SER A 1 91 ? -7.606 10.201 7.402 1.00 95.94 91 SER A O 1
ATOM 741 N N . ALA A 1 92 ? -6.768 8.934 5.736 1.00 97.69 92 ALA A N 1
ATOM 742 C CA . ALA A 1 92 ? -5.663 8.397 6.525 1.00 97.69 92 ALA A CA 1
ATOM 743 C C . ALA A 1 92 ? -4.739 9.523 6.986 1.00 97.69 92 ALA A C 1
ATOM 745 O O . ALA A 1 92 ? -4.492 10.464 6.238 1.00 97.69 92 ALA A O 1
ATOM 746 N N . GLU A 1 93 ? -4.253 9.450 8.210 1.00 97.06 93 GLU A N 1
ATOM 747 C CA . GLU A 1 93 ? -3.302 10.398 8.783 1.00 97.06 93 GLU A CA 1
ATOM 748 C C . GLU A 1 93 ? -1.885 10.046 8.326 1.00 97.06 93 GLU A C 1
ATOM 750 O O . GLU A 1 93 ? -1.140 10.932 7.912 1.00 97.06 93 GLU A O 1
ATOM 755 N N . GLU A 1 94 ? -1.580 8.747 8.271 1.00 97.81 94 GLU A N 1
ATOM 756 C CA . GLU A 1 94 ? -0.273 8.209 7.898 1.00 97.81 94 GLU A CA 1
ATOM 757 C C . GLU A 1 94 ? -0.396 7.196 6.755 1.00 97.81 94 GLU A C 1
ATOM 759 O O . GLU A 1 94 ? -1.358 6.423 6.674 1.00 97.81 94 GLU A O 1
ATOM 764 N N . ILE A 1 95 ? 0.567 7.231 5.831 1.00 98.56 95 ILE A N 1
ATOM 765 C CA . ILE A 1 95 ? 0.627 6.339 4.669 1.00 98.56 95 ILE A CA 1
ATOM 766 C C . ILE A 1 95 ? 2.081 5.917 4.480 1.00 98.56 95 ILE A C 1
ATOM 768 O O . ILE A 1 95 ? 2.932 6.764 4.209 1.00 98.56 95 ILE A O 1
ATOM 772 N N . HIS A 1 96 ? 2.350 4.621 4.591 1.00 98.44 96 HIS A N 1
ATOM 773 C CA . HIS A 1 96 ? 3.675 4.039 4.395 1.00 98.44 96 HIS A CA 1
ATOM 774 C C . HIS A 1 96 ? 3.637 3.041 3.250 1.00 98.44 96 HIS A C 1
ATOM 776 O O . HIS A 1 96 ? 2.714 2.234 3.160 1.00 98.44 96 HIS A O 1
ATOM 782 N N . ILE A 1 97 ? 4.631 3.113 2.372 1.00 97.88 97 ILE A N 1
ATOM 783 C CA . ILE A 1 97 ? 4.721 2.267 1.187 1.00 97.88 97 ILE A CA 1
ATOM 784 C C . ILE A 1 97 ? 6.142 1.715 1.115 1.00 97.88 97 ILE A C 1
ATOM 786 O O . ILE A 1 97 ? 7.078 2.491 0.918 1.00 97.88 97 ILE A O 1
ATOM 790 N N . THR A 1 98 ? 6.303 0.403 1.256 1.00 96.06 98 THR A N 1
ATOM 791 C CA . THR A 1 98 ? 7.553 -0.288 0.911 1.00 96.06 98 THR A CA 1
ATOM 792 C C . THR A 1 98 ? 7.528 -0.696 -0.562 1.00 96.06 98 THR A C 1
ATOM 794 O O . THR A 1 98 ? 6.453 -0.812 -1.160 1.00 96.06 98 THR A O 1
ATOM 797 N N . MET A 1 99 ? 8.700 -0.843 -1.179 1.00 92.88 99 MET A N 1
ATOM 798 C CA . MET A 1 99 ? 8.817 -1.205 -2.596 1.00 92.88 99 MET A CA 1
ATOM 799 C C . MET A 1 99 ? 8.790 -2.720 -2.792 1.00 92.88 99 MET A C 1
ATOM 801 O O . MET A 1 99 ? 9.436 -3.456 -2.053 1.00 92.88 99 MET A O 1
ATOM 805 N N . GLY A 1 100 ? 8.077 -3.166 -3.826 1.00 90.44 100 GLY A N 1
ATOM 806 C CA . GLY A 1 100 ? 8.152 -4.538 -4.323 1.00 90.44 100 GLY A CA 1
ATOM 807 C C . GLY A 1 100 ? 9.277 -4.712 -5.338 1.00 90.44 100 GLY A C 1
ATOM 808 O O . GLY A 1 100 ? 9.919 -3.744 -5.762 1.00 90.44 100 GLY A O 1
ATOM 809 N N . ASN A 1 101 ? 9.504 -5.949 -5.774 1.00 87.25 101 ASN A N 1
ATOM 810 C CA . ASN A 1 101 ? 10.512 -6.265 -6.790 1.00 87.25 101 ASN A CA 1
ATOM 811 C C . ASN A 1 101 ? 10.205 -5.615 -8.152 1.00 87.25 101 ASN A C 1
ATOM 813 O O . ASN A 1 101 ? 11.123 -5.375 -8.944 1.00 87.25 101 ASN A O 1
ATOM 817 N N . HIS A 1 102 ? 8.937 -5.300 -8.434 1.00 84.19 102 HIS A N 1
ATOM 818 C CA . HIS A 1 102 ? 8.545 -4.638 -9.678 1.00 84.19 102 HIS A CA 1
ATOM 819 C C . HIS A 1 102 ? 8.488 -3.108 -9.581 1.00 84.19 102 HIS A C 1
ATOM 821 O O . HIS A 1 102 ? 8.375 -2.439 -10.612 1.00 84.19 102 HIS A O 1
ATOM 827 N N . ASP A 1 103 ? 8.609 -2.535 -8.384 1.00 89.75 103 ASP A N 1
ATOM 828 C CA . ASP A 1 103 ? 8.587 -1.089 -8.190 1.00 89.75 103 ASP A CA 1
ATOM 829 C C . ASP A 1 103 ? 9.943 -0.436 -8.501 1.00 89.75 103 ASP A C 1
ATOM 831 O O . ASP A 1 103 ? 11.003 -1.063 -8.549 1.00 89.75 103 ASP A O 1
ATOM 835 N N . LYS A 1 104 ? 9.924 0.882 -8.730 1.00 91.56 104 LYS A N 1
ATOM 836 C CA . LYS A 1 104 ? 11.130 1.680 -8.994 1.00 91.56 104 LYS A CA 1
ATOM 837 C C . LYS A 1 104 ? 11.169 2.890 -8.076 1.00 91.56 104 LYS A C 1
ATOM 839 O O . LYS A 1 104 ? 10.718 3.970 -8.456 1.00 91.56 104 LYS A O 1
ATOM 844 N N . TYR A 1 105 ? 11.767 2.724 -6.895 1.00 93.25 105 TYR A N 1
ATOM 845 C CA . TYR A 1 105 ? 11.843 3.745 -5.840 1.00 93.25 105 TYR A CA 1
ATOM 846 C C . TYR A 1 105 ? 12.132 5.159 -6.369 1.00 93.25 105 TYR A C 1
ATOM 848 O O . TYR A 1 105 ? 11.356 6.091 -6.155 1.00 93.25 105 TYR A O 1
ATOM 856 N N . ARG A 1 106 ? 13.202 5.315 -7.161 1.00 94.31 106 ARG A N 1
ATOM 857 C CA . ARG A 1 106 ? 13.620 6.616 -7.718 1.00 94.31 106 ARG A CA 1
ATOM 858 C C .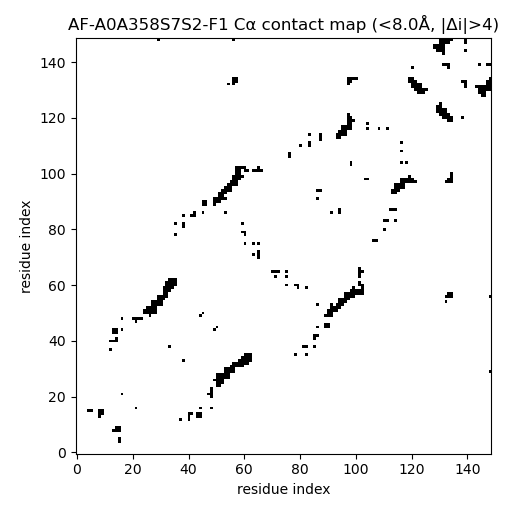 ARG A 1 106 ? 12.578 7.260 -8.633 1.00 94.31 106 ARG A C 1
ATOM 860 O O . ARG A 1 106 ? 12.481 8.483 -8.664 1.00 94.31 106 ARG A O 1
ATOM 867 N N . ALA A 1 107 ? 11.811 6.459 -9.367 1.00 94.12 107 ALA A N 1
ATOM 868 C CA . ALA A 1 107 ? 10.757 6.954 -10.246 1.00 94.12 107 ALA A CA 1
ATOM 869 C C . ALA A 1 107 ? 9.488 7.344 -9.466 1.00 94.12 107 ALA A C 1
ATOM 871 O O . ALA A 1 107 ? 8.751 8.228 -9.902 1.00 94.12 107 ALA A O 1
ATOM 872 N N . LEU A 1 108 ? 9.254 6.724 -8.304 1.00 95.00 108 LEU A N 1
ATOM 873 C CA . LEU A 1 108 ? 8.085 6.965 -7.454 1.00 95.00 108 LEU A CA 1
ATOM 874 C C . LEU A 1 108 ? 8.282 8.091 -6.436 1.00 95.00 108 LEU A C 1
ATOM 876 O O . LEU A 1 108 ? 7.327 8.797 -6.119 1.00 95.00 108 LEU A O 1
ATOM 880 N N . GLN A 1 109 ? 9.515 8.314 -5.978 1.00 96.19 109 GLN A N 1
ATOM 881 C CA . GLN A 1 109 ? 9.880 9.383 -5.045 1.00 96.19 109 GLN A CA 1
ATOM 882 C C . GLN A 1 109 ? 9.315 10.776 -5.403 1.00 96.19 109 GLN A C 1
ATOM 884 O O . GLN A 1 109 ? 8.807 11.444 -4.505 1.00 96.19 109 GLN A O 1
ATOM 889 N N . PRO A 1 110 ? 9.329 11.245 -6.668 1.00 96.69 110 PRO A N 1
ATOM 890 C CA . PRO A 1 110 ? 8.739 12.542 -7.015 1.00 96.69 110 PRO A CA 1
ATOM 891 C C . PRO A 1 110 ? 7.199 12.542 -7.099 1.00 96.69 110 PRO A C 1
ATOM 893 O O . PRO A 1 110 ? 6.604 13.610 -7.250 1.00 96.69 110 PRO A O 1
ATOM 896 N N . LEU A 1 111 ? 6.542 11.376 -7.064 1.00 96.12 111 LEU A N 1
ATOM 897 C CA . LEU A 1 111 ? 5.085 11.254 -7.195 1.00 96.12 111 LEU A CA 1
ATOM 898 C C . LEU A 1 111 ? 4.354 11.363 -5.854 1.00 96.12 111 LEU A C 1
ATOM 900 O O . LEU A 1 111 ? 3.193 11.784 -5.837 1.00 96.12 111 LEU A O 1
ATOM 904 N N . VAL A 1 112 ? 5.015 10.982 -4.760 1.00 96.38 112 VAL A N 1
ATOM 905 C CA . VAL A 1 112 ? 4.453 11.046 -3.408 1.00 96.38 112 VAL A CA 1
ATOM 906 C C . VAL A 1 112 ? 4.480 12.468 -2.857 1.00 96.38 112 VAL A C 1
ATOM 908 O O . VAL A 1 112 ? 5.392 13.250 -3.121 1.00 96.38 112 VAL A O 1
ATOM 911 N N . LYS A 1 113 ? 3.448 12.818 -2.090 1.00 96.62 113 LYS A N 1
ATOM 912 C CA . LYS A 1 113 ? 3.312 14.131 -1.438 1.00 96.62 113 LYS A CA 1
ATOM 913 C C . LYS A 1 113 ? 3.039 14.031 0.053 1.00 96.62 113 LYS A C 1
ATOM 915 O O . LYS A 1 113 ? 3.427 14.919 0.803 1.00 96.62 113 LYS A O 1
ATOM 920 N N . LYS A 1 114 ? 2.315 12.992 0.452 1.00 97.12 114 LYS A N 1
ATOM 921 C CA . LYS A 1 114 ? 1.888 12.724 1.828 1.00 97.12 114 LYS A CA 1
ATOM 922 C C . LYS A 1 114 ? 2.416 11.382 2.323 1.00 97.12 114 LYS A C 1
ATOM 924 O O . LYS A 1 114 ? 2.614 11.221 3.519 1.00 97.12 114 LYS A O 1
ATOM 929 N N . SER A 1 115 ? 2.611 10.434 1.414 1.00 97.88 115 SER A N 1
ATOM 930 C CA . SER A 1 115 ? 3.089 9.096 1.746 1.00 97.88 115 SER A CA 1
ATOM 931 C C . SER A 1 115 ? 4.586 9.097 2.034 1.00 97.88 115 SER A C 1
ATOM 933 O O . SER A 1 115 ? 5.351 9.78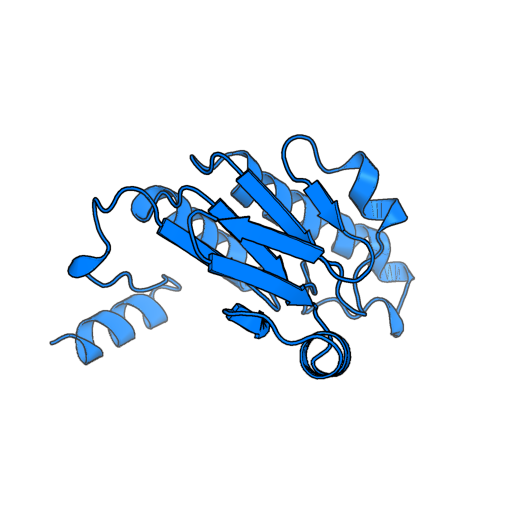1 1.352 1.00 97.88 115 SER A O 1
ATOM 935 N N . THR A 1 116 ? 5.002 8.269 2.985 1.00 98.00 116 THR A N 1
ATOM 936 C CA . THR A 1 116 ? 6.404 7.928 3.226 1.00 98.00 116 THR A CA 1
ATOM 937 C C . THR A 1 116 ? 6.753 6.692 2.402 1.00 98.00 116 THR A C 1
ATOM 939 O O . THR A 1 116 ? 6.129 5.643 2.571 1.00 98.00 116 THR A O 1
ATOM 942 N N . LEU A 1 117 ? 7.727 6.821 1.498 1.00 97.12 117 LEU A N 1
ATOM 943 C CA . LEU A 1 117 ? 8.275 5.691 0.748 1.00 97.12 117 LEU A CA 1
ATOM 944 C C . LEU A 1 117 ? 9.462 5.088 1.492 1.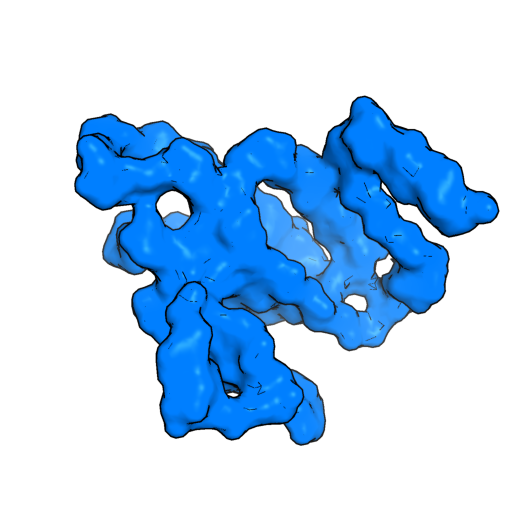00 97.12 117 LEU A C 1
ATOM 946 O O . LEU A 1 117 ? 10.332 5.820 1.963 1.00 97.12 117 LEU A O 1
ATOM 950 N N . HIS A 1 118 ? 9.530 3.765 1.484 1.00 96.38 118 HIS A N 1
ATOM 951 C CA . HIS A 1 118 ? 10.622 2.972 2.029 1.00 96.38 118 HIS A CA 1
ATOM 952 C C . HIS A 1 118 ? 11.181 2.086 0.917 1.00 96.38 118 HIS A C 1
ATOM 954 O O . HIS A 1 118 ? 10.417 1.422 0.223 1.00 96.38 118 HIS A O 1
ATOM 960 N N . GLU A 1 119 ? 12.495 2.121 0.694 1.00 92.69 119 GLU A N 1
ATOM 961 C CA . GLU A 1 119 ? 13.117 1.456 -0.463 1.00 92.69 119 GLU A CA 1
ATOM 962 C C . GLU A 1 119 ? 13.147 -0.074 -0.340 1.00 92.69 119 GLU A C 1
ATOM 964 O O . GLU A 1 119 ? 13.080 -0.746 -1.364 1.00 92.69 119 GLU A O 1
ATOM 969 N N . MET A 1 120 ? 13.216 -0.614 0.880 1.00 88.12 120 MET A N 1
ATOM 970 C CA . MET A 1 120 ? 13.274 -2.056 1.147 1.00 88.12 120 MET A CA 1
ATOM 971 C C . MET A 1 120 ? 12.177 -2.452 2.138 1.00 88.12 120 MET A C 1
ATOM 973 O O . MET A 1 120 ? 11.085 -2.842 1.734 1.00 88.12 120 MET A O 1
ATOM 977 N N . ASP A 1 121 ? 12.439 -2.249 3.421 1.00 94.25 121 ASP A N 1
ATOM 978 C CA . ASP A 1 121 ? 11.573 -2.575 4.542 1.00 94.25 121 ASP A CA 1
ATOM 979 C C . ASP A 1 121 ? 11.316 -1.337 5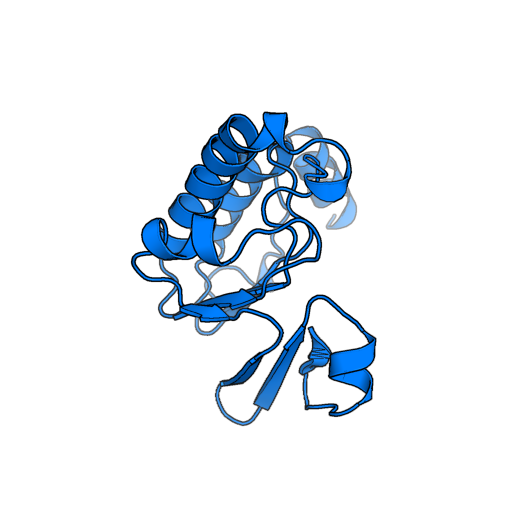.414 1.00 94.25 121 ASP A C 1
ATOM 981 O O . ASP A 1 121 ? 11.864 -0.248 5.202 1.00 94.25 121 ASP A O 1
ATOM 985 N N . ALA A 1 122 ? 10.422 -1.486 6.387 1.00 96.56 122 ALA A N 1
ATOM 986 C CA . ALA A 1 122 ? 10.216 -0.494 7.429 1.00 96.56 122 ALA A CA 1
ATOM 987 C C . ALA A 1 122 ? 9.749 -1.140 8.729 1.00 96.56 122 ALA A C 1
ATOM 989 O O . ALA A 1 122 ? 8.825 -1.950 8.730 1.00 96.56 122 ALA A O 1
ATOM 990 N N . VAL A 1 123 ? 10.314 -0.690 9.847 1.00 97.31 123 VAL A N 1
ATOM 991 C CA . VAL A 1 123 ? 9.813 -1.004 11.189 1.00 97.31 123 VAL A CA 1
ATOM 992 C C . VAL A 1 123 ? 9.114 0.232 11.747 1.00 97.31 123 VAL A C 1
ATOM 994 O O . VAL A 1 123 ? 9.713 1.305 11.817 1.00 97.31 123 VAL A O 1
ATOM 997 N N . LEU A 1 124 ? 7.836 0.095 12.099 1.00 97.69 124 LEU A N 1
ATOM 998 C CA . LEU A 1 124 ? 6.959 1.194 12.508 1.00 97.69 124 LEU A CA 1
ATOM 999 C C . LEU A 1 124 ? 6.202 0.841 13.787 1.00 97.69 124 LEU A C 1
ATOM 1001 O O . LEU A 1 124 ? 5.687 -0.266 13.919 1.00 97.69 124 LEU A O 1
ATOM 1005 N N . ASP A 1 125 ? 6.062 1.809 14.686 1.00 97.19 125 ASP A N 1
ATOM 1006 C CA . ASP A 1 125 ? 5.325 1.635 15.936 1.00 97.19 125 ASP A CA 1
ATOM 1007 C C . ASP A 1 125 ? 3.954 2.310 15.857 1.00 97.19 125 ASP A C 1
ATOM 1009 O O . ASP A 1 125 ? 3.846 3.509 15.592 1.00 97.19 125 ASP A O 1
ATOM 1013 N N . PHE A 1 126 ? 2.899 1.552 16.155 1.00 94.81 126 PHE A N 1
ATOM 1014 C CA . PHE A 1 126 ? 1.538 2.070 16.276 1.00 94.81 126 PHE A CA 1
ATOM 1015 C C . PHE A 1 126 ? 0.943 1.660 17.625 1.00 94.81 126 PHE A C 1
ATOM 1017 O O . PHE A 1 126 ? 0.400 0.566 17.800 1.00 94.81 126 PHE A O 1
ATOM 1024 N N . GLY A 1 127 ? 1.016 2.571 18.598 1.00 92.25 127 GLY A N 1
ATOM 1025 C CA . GLY A 1 127 ? 0.593 2.299 19.971 1.00 92.25 127 GLY A CA 1
ATOM 1026 C C . GLY A 1 127 ? 1.602 1.413 20.700 1.00 92.25 127 GLY A C 1
ATOM 1027 O O . GLY A 1 127 ? 2.757 1.794 20.842 1.00 92.25 127 GLY A O 1
ATOM 1028 N N . GLU A 1 128 ? 1.151 0.262 21.194 1.00 95.19 128 GLU A N 1
ATOM 1029 C CA . GLU A 1 128 ? 1.993 -0.728 21.888 1.00 95.19 128 GLU A CA 1
ATOM 1030 C C . GLU A 1 128 ? 2.546 -1.819 20.959 1.00 95.19 128 GLU A C 1
ATOM 1032 O O . GLU A 1 128 ? 3.238 -2.712 21.434 1.00 95.19 128 GLU A O 1
ATOM 1037 N N . TYR A 1 129 ? 2.216 -1.758 19.664 1.00 96.88 129 TYR A N 1
ATOM 1038 C CA . TYR A 1 129 ? 2.578 -2.776 18.683 1.00 96.88 129 TYR A CA 1
ATOM 1039 C C . TYR A 1 129 ? 3.592 -2.241 17.677 1.00 96.88 129 TYR A C 1
ATOM 1041 O O . TYR A 1 129 ? 3.408 -1.151 17.122 1.00 96.88 129 TYR A O 1
ATOM 1049 N N . THR A 1 130 ? 4.590 -3.062 17.377 1.00 98.00 130 THR A N 1
ATOM 1050 C CA . THR A 1 130 ? 5.584 -2.829 16.334 1.00 98.00 130 THR A CA 1
ATOM 1051 C C . THR A 1 130 ? 5.262 -3.662 15.092 1.00 98.00 130 THR A C 1
ATOM 1053 O O . THR A 1 130 ? 5.003 -4.865 15.158 1.00 98.00 130 THR A O 1
ATOM 1056 N N . TYR A 1 131 ? 5.301 -3.013 13.934 1.00 97.81 131 TYR A N 1
ATOM 1057 C CA . TYR A 1 131 ? 5.020 -3.586 12.625 1.00 97.81 131 TYR A CA 1
ATOM 1058 C C . TYR A 1 131 ? 6.302 -3.618 11.807 1.00 97.81 131 TYR A C 1
ATOM 1060 O O . TYR A 1 131 ? 6.971 -2.596 11.683 1.00 97.81 131 TYR A O 1
ATOM 1068 N N . HIS A 1 132 ? 6.612 -4.764 11.216 1.00 97.50 132 HIS A N 1
ATOM 1069 C CA . HIS A 1 132 ? 7.641 -4.907 10.199 1.00 97.50 132 HIS A CA 1
ATOM 1070 C C . HIS A 1 132 ? 6.955 -5.042 8.843 1.00 97.50 132 HIS A C 1
ATOM 1072 O O . HIS A 1 132 ? 6.193 -5.980 8.630 1.00 97.50 132 HIS A O 1
ATOM 1078 N N . LEU A 1 133 ? 7.178 -4.072 7.964 1.00 96.31 133 LEU A N 1
ATOM 1079 C CA . LEU A 1 133 ? 6.695 -4.065 6.594 1.00 96.31 133 LEU A CA 1
ATOM 1080 C C . LEU A 1 133 ? 7.839 -4.497 5.683 1.00 96.31 133 LEU A C 1
ATOM 1082 O O . LEU A 1 133 ? 8.835 -3.781 5.602 1.00 96.31 133 LEU A O 1
ATOM 1086 N N . SER A 1 134 ? 7.670 -5.584 4.943 1.00 94.06 134 SER A N 1
ATOM 1087 C CA . SER A 1 134 ? 8.517 -5.898 3.795 1.00 94.06 134 SER A CA 1
ATOM 1088 C C . SER A 1 134 ? 7.700 -6.593 2.712 1.00 94.06 134 SER A C 1
ATOM 1090 O O . SER A 1 134 ? 6.701 -7.253 2.967 1.00 94.06 134 SER A O 1
ATOM 1092 N N . HIS A 1 135 ? 8.120 -6.430 1.464 1.00 88.75 135 HIS A N 1
ATOM 1093 C CA . HIS A 1 135 ? 7.597 -7.259 0.384 1.00 88.75 135 HIS A CA 1
ATOM 1094 C C . HIS A 1 135 ? 8.219 -8.674 0.395 1.00 88.75 135 HIS A C 1
ATOM 1096 O O . HIS A 1 135 ? 7.633 -9.607 -0.149 1.00 88.75 135 HIS A O 1
ATOM 1102 N N . TYR A 1 136 ? 9.382 -8.855 1.034 1.00 88.81 136 TYR A N 1
ATOM 1103 C CA . TYR A 1 136 ? 10.086 -10.136 1.114 1.00 88.81 136 TYR A CA 1
ATOM 1104 C C . TYR A 1 136 ? 9.902 -10.781 2.488 1.00 88.81 136 TYR A C 1
ATOM 1106 O O . TYR A 1 136 ? 10.154 -10.173 3.529 1.00 88.81 136 TYR A O 1
ATOM 1114 N N . TYR A 1 137 ? 9.491 -12.049 2.491 1.00 88.88 137 TYR A N 1
ATOM 1115 C CA . TYR A 1 137 ? 9.282 -12.816 3.720 1.00 88.88 137 TYR A CA 1
ATOM 1116 C C . TYR A 1 137 ? 10.585 -12.988 4.523 1.00 88.88 137 TYR A C 1
ATOM 1118 O O . TYR A 1 137 ? 10.570 -13.018 5.750 1.00 88.88 137 TYR A O 1
ATOM 1126 N N . GLU A 1 138 ? 11.721 -13.072 3.837 1.00 91.38 138 GLU A N 1
ATOM 1127 C CA . GLU A 1 138 ? 13.038 -13.251 4.440 1.00 91.38 138 GLU A CA 1
ATOM 1128 C C . GLU A 1 138 ? 13.429 -12.078 5.351 1.00 91.38 138 GLU A C 1
ATOM 1130 O O . GLU A 1 138 ? 14.060 -12.295 6.386 1.00 91.38 138 GLU A O 1
ATOM 1135 N N . ASP A 1 139 ? 13.021 -10.854 5.005 1.00 89.19 139 ASP A N 1
ATOM 1136 C CA . ASP A 1 139 ? 13.322 -9.662 5.804 1.00 89.19 139 ASP A CA 1
ATOM 1137 C C . ASP A 1 139 ? 12.584 -9.715 7.148 1.00 89.19 139 ASP A C 1
ATOM 1139 O O . ASP A 1 139 ? 13.174 -9.488 8.208 1.00 89.19 139 ASP A O 1
ATOM 1143 N N . VAL A 1 140 ? 11.302 -10.101 7.126 1.00 90.19 140 VAL A N 1
ATOM 1144 C CA . VAL A 1 140 ? 10.504 -10.226 8.353 1.00 90.19 140 VAL A CA 1
ATOM 1145 C C . VAL A 1 140 ? 10.881 -11.453 9.180 1.00 90.19 140 VAL A C 1
ATOM 1147 O O . VAL A 1 140 ? 10.779 -11.419 10.404 1.00 90.19 140 VAL A O 1
ATOM 1150 N N . GLU A 1 141 ? 11.346 -12.533 8.549 1.00 93.00 141 GLU A N 1
ATOM 1151 C CA . GLU A 1 141 ? 11.854 -13.716 9.252 1.00 93.00 141 GLU A CA 1
ATOM 1152 C C . GLU A 1 141 ? 13.181 -13.428 9.971 1.00 93.00 141 GLU A C 1
ATOM 1154 O O . GLU A 1 141 ? 13.413 -13.945 11.068 1.00 93.00 141 GLU A O 1
ATOM 1159 N N . ALA A 1 142 ? 14.038 -12.587 9.385 1.00 93.81 142 ALA A N 1
ATOM 1160 C CA . ALA A 1 142 ? 15.317 -12.205 9.974 1.00 93.81 142 ALA A CA 1
ATOM 1161 C C . ALA A 1 142 ? 15.168 -11.298 11.210 1.00 93.81 142 ALA A C 1
ATOM 1163 O O . ALA A 1 142 ? 15.984 -11.392 12.131 1.00 93.81 142 ALA A O 1
ATOM 1164 N N . ASP A 1 143 ? 14.139 -10.443 11.248 1.00 93.69 143 ASP A N 1
ATOM 1165 C CA . ASP A 1 143 ? 13.848 -9.554 12.381 1.00 93.69 143 ASP A CA 1
ATOM 1166 C C . ASP A 1 143 ? 12.335 -9.463 12.686 1.00 93.69 143 ASP A C 1
ATOM 1168 O O . ASP A 1 143 ? 11.688 -8.449 12.392 1.00 93.69 143 ASP A O 1
ATOM 1172 N N . PRO A 1 144 ? 11.736 -10.511 13.281 1.00 95.44 144 PRO A N 1
ATOM 1173 C CA . PRO A 1 144 ? 10.296 -10.571 13.500 1.00 95.44 144 PRO A CA 1
ATOM 1174 C C . PRO A 1 144 ? 9.832 -9.579 14.570 1.00 95.44 144 PRO A C 1
ATOM 1176 O O . PRO A 1 144 ? 10.435 -9.455 15.641 1.00 95.44 144 PRO A O 1
ATOM 1179 N N . LYS A 1 145 ? 8.704 -8.914 14.300 1.00 97.19 145 LYS A N 1
ATOM 1180 C CA . LYS A 1 145 ? 8.007 -7.995 15.220 1.00 97.19 145 LYS A CA 1
ATOM 1181 C C . LYS A 1 145 ? 6.616 -8.528 15.583 1.00 97.19 145 LYS A C 1
ATOM 1183 O O . LYS A 1 145 ? 6.277 -9.661 15.231 1.00 97.19 145 LYS A O 1
ATOM 1188 N N . ASP A 1 146 ? 5.813 -7.725 16.288 1.00 97.25 146 ASP A N 1
ATOM 1189 C CA . ASP A 1 146 ? 4.451 -8.108 16.694 1.00 97.25 146 ASP A CA 1
ATOM 1190 C C . ASP A 1 146 ? 3.563 -8.411 15.480 1.00 97.25 146 ASP A C 1
ATOM 1192 O O . ASP A 1 146 ? 2.798 -9.377 15.484 1.00 97.25 146 ASP A O 1
ATOM 1196 N N . PHE A 1 147 ? 3.704 -7.607 14.424 1.00 96.56 147 PHE A N 1
ATOM 1197 C CA . PHE A 1 147 ? 3.063 -7.820 13.130 1.00 96.56 147 PHE A CA 1
ATOM 1198 C C . PHE A 1 147 ? 4.103 -7.804 12.013 1.00 96.56 147 PHE A C 1
ATOM 1200 O O . PHE A 1 147 ? 4.888 -6.867 11.909 1.00 96.56 147 PHE A O 1
ATOM 1207 N N . ASN A 1 148 ? 4.065 -8.823 11.159 1.00 95.38 148 ASN A N 1
ATOM 1208 C CA . ASN A 1 148 ? 4.960 -8.991 10.016 1.00 95.38 148 ASN A CA 1
ATOM 1209 C C . ASN A 1 148 ? 4.093 -8.969 8.750 1.00 95.38 148 ASN A C 1
ATOM 1211 O O . ASN A 1 148 ? 3.229 -9.840 8.601 1.00 95.38 148 ASN A O 1
ATOM 1215 N N . LEU A 1 149 ? 4.248 -7.930 7.927 1.00 92.12 149 LEU A N 1
ATOM 1216 C CA . LEU A 1 149 ? 3.368 -7.552 6.813 1.00 92.12 149 LEU A CA 1
ATOM 1217 C C . LEU A 1 149 ? 4.116 -7.444 5.489 1.00 92.12 149 LEU A C 1
ATOM 1219 O O . LEU A 1 149 ? 5.281 -6.996 5.540 1.00 92.12 149 LEU A O 1
#

Nearest PDB structures (foldseek):
  8r8n-assembly1_A  TM=4.590E-01  e=4.037E-01  synthetic construct
  6b5c-assembly1_A  TM=3.896E-01  e=5.915E-01  Homo sapiens
  6de6-assembly1_B  TM=3.099E-01  e=1.192E+00  Rhizobium sp. 4-9
  1sgj-assembly1_C  TM=3.934E-01  e=8.576E+00  Deinococcus radiodurans
  4h4u-assembly1_A-2  TM=3.933E-01  e=8.047E+00  Acidovorax sp. KKS102

Sequence (149 aa):
MKKFKQEVYSVFGRIYIPDELLGKKNLILHISDTPSAIYPALRGLLRKLKPQVILHTGDLCDHIKLENNENLMGEFLHDVVKLIRIMEFSSAEEIHITMGNHDKYRALQPLVKKSTLHEMDAVLDFGEYTYHLSHYYEDVEADPKDFNL

Radius of gyration: 15.79 Å; Cα contacts (8 Å, |Δi|>4): 260; chains: 1; bounding box: 41×29×44 Å

Mean predicted aligned error: 4.35 Å

Secondary structure (DSSP, 8-state):
-HHHHHHHHHHTT-----GGGTT-SS-EEEEES--GGGHHHHHHHHHHH--SEEEEES-TTTT--TTT-GGGHHHHHHHHHHHHHHHHTSS-SEEEEE--TT--HHHHTTT-SSSEEESSEEEEEETTEEEEEESSHHHHHHS--SEE-